Protein AF-A0A9X5XKS8-F1 (afdb_monomer_lite)

Structure (mmCIF, N/CA/C/O backbone):
data_AF-A0A9X5XKS8-F1
#
_entry.id   AF-A0A9X5XKS8-F1
#
loop_
_atom_site.group_PDB
_atom_site.id
_atom_site.type_symbol
_atom_site.label_atom_id
_atom_site.label_alt_id
_atom_site.label_comp_id
_atom_site.label_asym_id
_atom_site.label_entity_id
_atom_site.label_seq_id
_atom_site.pdbx_PDB_ins_code
_atom_site.Cartn_x
_atom_site.Cartn_y
_atom_site.Cartn_z
_atom_site.occupancy
_atom_site.B_iso_or_equiv
_atom_site.auth_seq_id
_atom_site.auth_comp_id
_atom_site.auth_asym_id
_atom_site.auth_atom_id
_atom_site.pdbx_PDB_model_num
ATOM 1 N N . MET A 1 1 ? -10.865 23.304 11.216 1.00 35.56 1 MET A N 1
ATOM 2 C CA . MET A 1 1 ? -9.675 22.910 10.431 1.00 35.56 1 MET A CA 1
ATOM 3 C C . MET A 1 1 ? -10.129 21.998 9.305 1.00 35.56 1 MET A C 1
ATOM 5 O O . MET A 1 1 ? -10.287 20.805 9.511 1.00 35.56 1 MET A O 1
ATOM 9 N N . THR A 1 2 ? -10.434 22.564 8.144 1.00 42.22 2 THR A N 1
ATOM 10 C CA . THR A 1 2 ? -10.758 21.813 6.927 1.00 42.22 2 THR A CA 1
ATOM 11 C C . THR A 1 2 ? -9.446 21.456 6.234 1.00 42.22 2 THR A C 1
ATOM 13 O O . THR A 1 2 ? -8.816 22.301 5.606 1.00 42.22 2 THR A O 1
ATOM 16 N N . GLY A 1 3 ? -8.978 20.221 6.417 1.00 46.28 3 GLY A N 1
ATOM 17 C CA . GLY A 1 3 ? -7.824 19.713 5.681 1.00 46.28 3 GLY A CA 1
ATOM 18 C C . GLY A 1 3 ? -8.221 19.482 4.229 1.00 46.28 3 GLY A C 1
ATOM 19 O O . GLY A 1 3 ? -8.955 18.545 3.938 1.00 46.28 3 GLY A O 1
ATOM 20 N N . VAL A 1 4 ? -7.769 20.350 3.326 1.00 52.34 4 VAL A N 1
ATOM 21 C CA . VAL A 1 4 ? -7.847 20.106 1.885 1.00 52.34 4 VAL A CA 1
ATOM 22 C C . VAL A 1 4 ? -6.884 18.962 1.582 1.00 52.34 4 VAL A C 1
ATOM 24 O O . VAL A 1 4 ? -5.669 19.157 1.613 1.00 52.34 4 VAL A O 1
ATOM 27 N N . THR A 1 5 ? -7.402 17.767 1.305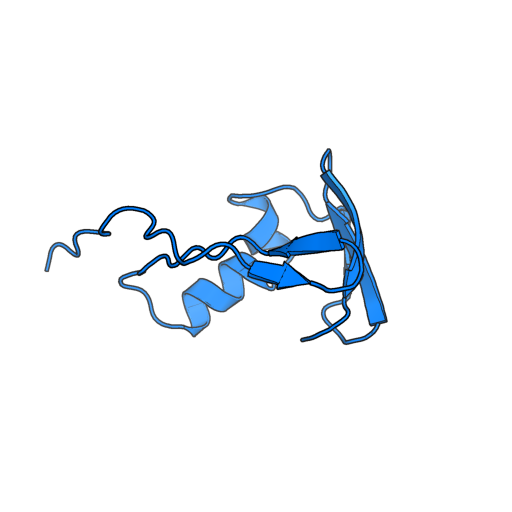 1.00 56.78 5 THR A N 1
ATOM 28 C CA . THR A 1 5 ? -6.623 16.738 0.611 1.00 56.78 5 THR A CA 1
ATOM 29 C C . THR A 1 5 ? -6.287 17.316 -0.759 1.00 56.78 5 THR A C 1
ATOM 31 O O . THR A 1 5 ? -7.143 17.399 -1.638 1.00 56.78 5 THR A O 1
ATOM 34 N N . ARG A 1 6 ? -5.061 17.819 -0.922 1.00 61.31 6 ARG A N 1
ATOM 35 C CA . ARG A 1 6 ? -4.525 18.142 -2.246 1.00 61.31 6 ARG A CA 1
ATOM 36 C C . ARG A 1 6 ? -4.562 16.841 -3.061 1.00 61.31 6 ARG A C 1
ATOM 38 O O . ARG A 1 6 ? -4.331 15.779 -2.487 1.00 61.31 6 ARG A O 1
ATOM 45 N N . GLY A 1 7 ? -4.931 16.922 -4.341 1.00 82.19 7 GLY A N 1
ATOM 46 C CA . GLY A 1 7 ? -5.067 15.751 -5.217 1.00 82.19 7 GLY A CA 1
ATOM 47 C C . GLY A 1 7 ? -3.807 14.878 -5.257 1.00 82.19 7 GLY A C 1
ATOM 48 O O . GLY A 1 7 ? -2.760 15.271 -4.752 1.00 82.19 7 GLY A O 1
ATOM 49 N N . ILE A 1 8 ? -3.918 13.689 -5.849 1.00 89.75 8 ILE A N 1
ATOM 50 C CA . ILE A 1 8 ? -2.790 12.760 -6.002 1.00 89.75 8 ILE A CA 1
ATOM 51 C C . ILE A 1 8 ? -1.656 13.478 -6.752 1.00 89.75 8 ILE A C 1
ATOM 53 O O . ILE A 1 8 ? -1.854 13.934 -7.877 1.00 89.75 8 ILE A O 1
ATOM 57 N N . GLU A 1 9 ? -0.494 13.618 -6.115 1.00 94.19 9 GLU A N 1
ATOM 58 C CA . GLU A 1 9 ? 0.697 14.217 -6.724 1.00 94.19 9 GLU A CA 1
ATOM 59 C C . GLU A 1 9 ? 1.465 13.120 -7.480 1.00 94.19 9 GLU A C 1
ATOM 61 O O . GLU A 1 9 ? 1.793 12.085 -6.898 1.00 94.19 9 GLU A O 1
ATOM 66 N N . GLU A 1 10 ? 1.755 13.331 -8.765 1.00 94.44 10 GLU A N 1
ATOM 67 C CA . GLU A 1 10 ? 2.540 12.400 -9.588 1.00 94.44 10 GLU A CA 1
ATOM 68 C C . GLU A 1 10 ? 4.028 12.779 -9.565 1.00 94.44 10 GLU A C 1
ATOM 70 O O . GLU A 1 10 ? 4.393 13.943 -9.750 1.00 94.44 10 GLU A O 1
ATOM 75 N N . GLY A 1 11 ? 4.890 11.795 -9.314 1.00 93.56 11 GLY A N 1
ATOM 76 C CA . GLY A 1 11 ? 6.344 11.930 -9.382 1.00 93.56 11 GLY A CA 1
ATOM 77 C C . GLY A 1 11 ? 6.911 11.549 -10.753 1.00 93.56 11 GLY A C 1
ATOM 78 O O . GLY A 1 11 ? 6.187 11.161 -11.668 1.00 93.56 11 GLY A O 1
ATOM 79 N N . ALA A 1 12 ? 8.236 11.640 -10.895 1.00 94.38 12 ALA A N 1
ATOM 80 C CA . ALA A 1 12 ? 8.915 11.189 -12.107 1.00 94.38 12 ALA A CA 1
ATOM 81 C C . ALA A 1 12 ? 8.718 9.677 -12.310 1.00 94.38 12 ALA A C 1
ATOM 83 O O . ALA A 1 12 ? 8.788 8.906 -11.357 1.00 94.38 12 ALA A O 1
ATOM 84 N N . THR A 1 13 ? 8.484 9.255 -13.554 1.00 96.25 13 THR A N 1
ATOM 85 C CA . THR A 1 13 ? 8.506 7.831 -13.913 1.00 96.25 13 THR A CA 1
ATOM 86 C C . THR A 1 13 ? 9.950 7.365 -14.027 1.00 96.25 13 THR A C 1
ATOM 88 O O . THR A 1 13 ? 10.737 7.966 -14.760 1.00 96.25 13 THR A O 1
ATOM 91 N N . GLU A 1 14 ? 10.291 6.276 -13.349 1.00 96.69 14 GLU A N 1
ATOM 92 C CA . GLU A 1 14 ? 11.604 5.643 -13.454 1.00 96.69 14 GLU A CA 1
ATOM 93 C C . GLU A 1 14 ? 11.496 4.386 -14.320 1.00 96.69 14 GLU A C 1
ATOM 95 O O . GLU A 1 14 ? 10.529 3.634 -14.220 1.00 96.69 14 GLU A O 1
ATOM 100 N N . THR A 1 15 ? 12.480 4.135 -15.182 1.00 97.31 15 THR A N 1
ATOM 101 C CA . THR A 1 15 ? 12.584 2.869 -15.926 1.00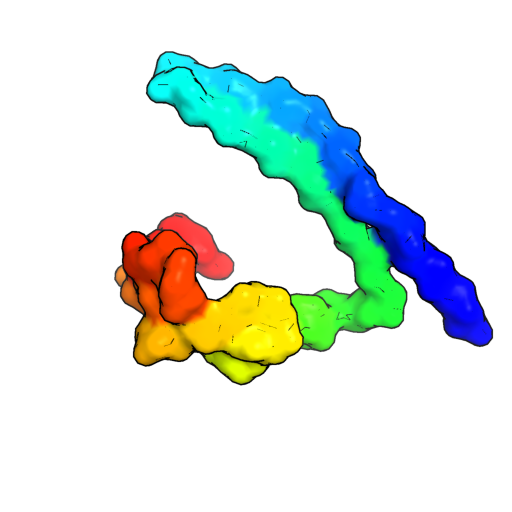 97.31 15 THR A CA 1
ATOM 102 C C . THR A 1 15 ? 13.843 2.155 -15.473 1.00 97.31 15 THR A C 1
ATOM 104 O O . THR A 1 15 ? 14.937 2.710 -15.573 1.00 97.31 15 THR A O 1
ATOM 107 N N . ARG A 1 16 ? 13.685 0.948 -14.936 1.00 94.88 16 ARG A N 1
ATOM 108 C CA . ARG A 1 16 ? 14.785 0.111 -14.451 1.00 94.88 16 ARG A CA 1
ATOM 109 C C . ARG A 1 16 ? 15.457 -0.627 -15.607 1.00 94.88 16 ARG A C 1
ATOM 111 O O . ARG A 1 16 ? 14.874 -0.789 -16.676 1.00 94.88 16 ARG A O 1
ATOM 118 N N . GLU A 1 17 ? 16.676 -1.111 -15.371 1.00 95.75 17 GLU A N 1
ATOM 119 C CA . GLU A 1 17 ? 17.460 -1.862 -16.367 1.00 95.75 17 GLU A CA 1
ATOM 120 C C . GLU A 1 17 ? 16.755 -3.140 -16.854 1.00 95.75 17 GLU A C 1
ATOM 122 O O . GLU A 1 17 ? 16.935 -3.541 -18.000 1.00 95.75 17 GLU A O 1
ATOM 127 N N . ASP A 1 18 ? 15.914 -3.751 -16.015 1.00 96.56 18 ASP A N 1
ATOM 128 C CA . ASP A 1 18 ? 15.115 -4.938 -16.350 1.00 96.56 18 ASP A CA 1
ATOM 129 C C . ASP A 1 18 ? 13.843 -4.630 -17.167 1.00 96.56 18 ASP A C 1
ATOM 131 O O . ASP A 1 18 ? 13.059 -5.532 -17.461 1.00 96.56 18 ASP A O 1
ATOM 135 N N . GLY A 1 19 ? 13.630 -3.364 -17.542 1.00 95.81 19 GLY A N 1
ATOM 136 C CA . GLY A 1 19 ? 12.452 -2.901 -18.274 1.00 95.81 19 GLY A CA 1
ATOM 137 C C . GLY A 1 19 ? 11.243 -2.578 -17.392 1.00 95.81 19 GLY A C 1
ATOM 138 O O . GLY A 1 19 ? 10.205 -2.176 -17.915 1.00 95.81 19 GLY A O 1
ATOM 139 N N . THR A 1 20 ? 11.346 -2.708 -16.066 1.00 96.25 20 THR A N 1
ATOM 140 C CA . THR A 1 20 ? 10.262 -2.329 -15.149 1.00 96.25 20 THR A CA 1
ATOM 141 C C . THR A 1 20 ? 10.095 -0.812 -15.103 1.00 96.25 20 THR A C 1
ATOM 143 O O . THR A 1 20 ? 11.041 -0.085 -14.792 1.00 96.25 20 THR A O 1
ATOM 146 N N . HIS A 1 21 ? 8.871 -0.331 -15.325 1.00 95.62 21 HIS A N 1
ATOM 147 C CA . HIS A 1 21 ? 8.506 1.068 -15.097 1.00 95.62 21 HIS A CA 1
ATOM 148 C C . HIS A 1 21 ? 7.963 1.256 -13.676 1.00 95.62 21 HIS A C 1
ATOM 150 O O . HIS A 1 21 ? 7.019 0.577 -13.270 1.00 95.62 21 HIS A O 1
ATOM 156 N N . VAL A 1 22 ? 8.540 2.189 -12.920 1.00 95.94 22 VAL A N 1
ATOM 157 C CA . VAL A 1 22 ? 8.084 2.572 -11.581 1.00 95.94 22 VAL A CA 1
ATOM 158 C C . VAL A 1 22 ? 7.349 3.904 -11.673 1.00 95.94 22 VAL A C 1
ATOM 160 O O . VAL A 1 22 ? 7.908 4.912 -12.105 1.00 95.94 22 VAL A O 1
ATOM 163 N N . LEU A 1 23 ? 6.082 3.895 -11.260 1.00 96.31 23 LEU A N 1
ATOM 164 C CA . LEU A 1 23 ? 5.236 5.081 -11.170 1.00 96.31 23 LEU A CA 1
ATOM 165 C C . LEU A 1 23 ? 5.184 5.553 -9.715 1.00 96.31 23 LEU A C 1
ATOM 167 O O . LEU A 1 23 ? 4.893 4.764 -8.815 1.00 96.31 23 LEU A O 1
ATOM 171 N N . HIS A 1 24 ? 5.452 6.837 -9.485 1.00 95.06 24 HIS A N 1
ATOM 172 C CA . HIS A 1 24 ? 5.476 7.431 -8.150 1.00 95.06 24 HIS A CA 1
ATOM 173 C C . HIS A 1 24 ? 4.223 8.280 -7.926 1.00 95.06 24 HIS A C 1
ATOM 175 O O . HIS A 1 24 ? 3.966 9.211 -8.684 1.00 95.06 24 H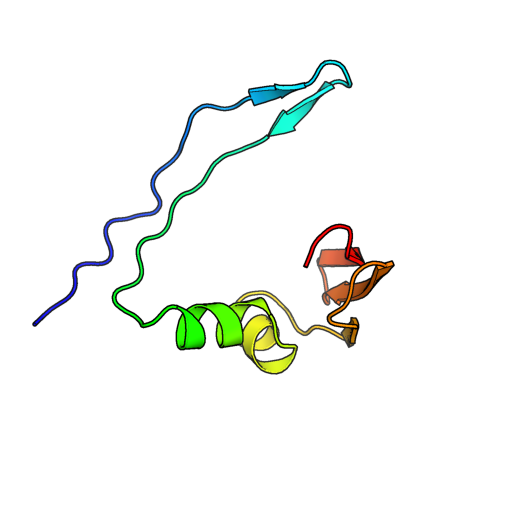IS A O 1
ATOM 181 N N . TYR A 1 25 ? 3.479 7.995 -6.855 1.00 94.06 25 TYR A N 1
ATOM 182 C CA . TYR A 1 25 ? 2.311 8.772 -6.434 1.00 94.06 25 TYR A CA 1
ATOM 183 C C . TYR A 1 25 ? 2.442 9.169 -4.962 1.00 94.06 25 TYR A C 1
ATOM 185 O O . TYR A 1 25 ? 2.784 8.334 -4.122 1.00 94.06 25 TYR A O 1
ATOM 193 N N . LEU A 1 26 ? 2.141 10.427 -4.636 1.00 94.44 26 LEU A N 1
ATOM 194 C CA . LEU A 1 26 ? 2.117 10.939 -3.268 1.00 94.44 26 LEU A CA 1
ATOM 195 C C . LEU A 1 26 ? 0.713 11.427 -2.904 1.00 94.44 26 LEU A C 1
ATOM 197 O O . LEU A 1 26 ? 0.151 12.320 -3.537 1.00 94.44 26 LEU A O 1
ATOM 201 N N . LEU A 1 27 ? 0.163 10.847 -1.836 1.00 92.62 27 LEU A N 1
ATOM 202 C CA . LEU A 1 27 ? -1.107 11.250 -1.243 1.00 92.62 27 LEU A CA 1
ATOM 203 C C . LEU A 1 27 ? -0.852 11.806 0.157 1.00 92.62 27 LEU A C 1
ATOM 205 O O . LEU A 1 27 ? -0.157 11.193 0.968 1.00 92.62 27 LEU A O 1
ATOM 209 N N . ARG A 1 28 ? -1.431 12.973 0.451 1.00 92.00 28 ARG A N 1
ATOM 210 C CA . ARG A 1 28 ? -1.313 13.632 1.757 1.00 92.00 28 ARG A CA 1
ATOM 211 C C . ARG A 1 28 ? -2.625 13.511 2.515 1.00 92.00 28 ARG A C 1
ATOM 213 O O . ARG A 1 28 ? -3.614 14.144 2.153 1.00 92.00 28 ARG A O 1
ATOM 220 N N . PHE A 1 29 ? -2.615 12.729 3.588 1.00 91.25 29 PHE A N 1
ATOM 221 C CA . PHE A 1 29 ? -3.780 12.547 4.447 1.00 91.25 29 PHE A CA 1
ATOM 222 C C . PHE A 1 29 ? -3.665 13.410 5.707 1.00 91.25 29 PHE A C 1
ATOM 224 O O . PHE A 1 29 ? -2.623 13.386 6.362 1.00 91.25 29 PHE A O 1
ATOM 231 N N . PRO A 1 30 ? -4.724 14.140 6.103 1.00 94.00 30 PRO A N 1
ATOM 232 C CA . PRO A 1 30 ? -4.776 14.840 7.384 1.00 94.00 30 PRO A CA 1
ATOM 233 C C . PRO A 1 30 ? -5.110 13.852 8.517 1.00 94.00 30 PRO A C 1
ATOM 235 O O . PRO A 1 30 ? -6.061 14.056 9.267 1.00 94.00 30 PRO A O 1
ATOM 238 N N . GLN A 1 31 ? -4.381 12.738 8.586 1.00 94.06 31 GLN A N 1
ATOM 239 C CA . GLN A 1 31 ? -4.572 11.651 9.543 1.00 94.06 31 GLN A CA 1
ATOM 240 C C . GLN A 1 31 ? -3.218 11.259 10.149 1.00 94.06 31 GLN A C 1
ATOM 242 O O . GLN A 1 31 ? -2.203 11.354 9.456 1.00 94.06 31 GLN A O 1
ATOM 247 N N . PRO A 1 32 ? -3.185 10.806 11.414 1.00 97.06 32 PRO A N 1
ATOM 248 C CA . PRO A 1 32 ? -2.005 10.171 11.988 1.00 97.06 32 PRO A CA 1
ATOM 249 C C . PRO A 1 32 ? -1.546 8.971 11.151 1.00 97.06 32 PRO A C 1
ATOM 251 O O . PRO A 1 32 ? -2.361 8.307 10.500 1.00 97.06 32 PRO A O 1
ATOM 254 N N . VAL A 1 33 ? -0.245 8.677 11.188 1.00 96.69 33 VAL A N 1
ATOM 255 C CA . VAL A 1 33 ? 0.356 7.571 10.423 1.00 96.69 33 VAL A CA 1
ATOM 256 C C . VAL A 1 33 ? -0.279 6.239 10.806 1.00 96.69 33 VAL A C 1
ATOM 258 O O . VAL A 1 33 ? -0.513 5.409 9.938 1.00 96.69 33 VAL A O 1
ATOM 261 N N . GLU A 1 34 ? -0.630 6.057 12.073 1.00 97.38 34 GLU A N 1
ATOM 262 C CA . GLU A 1 34 ? -1.227 4.838 12.615 1.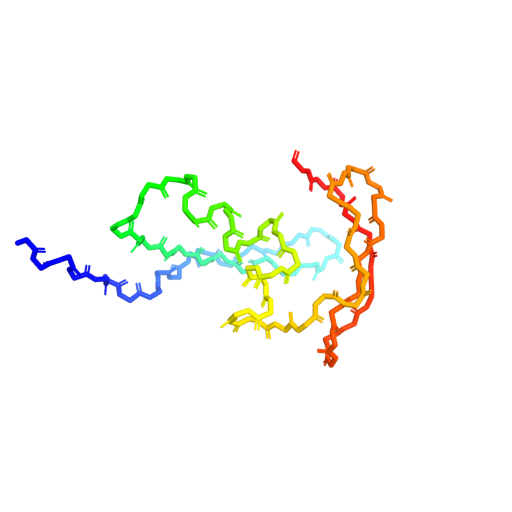00 97.38 34 GLU A CA 1
ATOM 263 C C . GLU A 1 34 ? -2.581 4.539 11.960 1.00 97.38 34 GLU A C 1
ATOM 265 O O . GLU A 1 34 ? -2.880 3.387 11.648 1.00 97.38 34 GLU A O 1
ATOM 270 N N . ASN A 1 35 ? -3.370 5.581 11.677 1.00 96.94 35 ASN A N 1
ATOM 271 C CA . ASN A 1 35 ? -4.657 5.444 10.996 1.00 96.94 35 ASN A CA 1
ATOM 272 C C . ASN A 1 35 ? -4.468 5.068 9.523 1.00 96.94 35 ASN A C 1
ATOM 274 O O . ASN A 1 35 ? -5.183 4.213 9.003 1.00 96.94 35 ASN A O 1
ATOM 278 N N . VAL A 1 36 ? -3.497 5.694 8.849 1.00 96.88 36 VAL A N 1
ATOM 279 C CA . VAL A 1 36 ? -3.173 5.371 7.451 1.00 96.88 36 VAL A CA 1
ATOM 280 C C . VAL A 1 36 ? -2.622 3.950 7.356 1.00 96.88 36 VAL A C 1
ATOM 282 O O . VAL A 1 36 ? -3.043 3.188 6.492 1.00 96.88 36 VAL A O 1
ATOM 285 N N . TRP A 1 37 ? -1.739 3.568 8.277 1.00 96.25 37 TRP A N 1
ATOM 286 C CA . TRP A 1 37 ? -1.163 2.233 8.339 1.00 96.25 37 TRP A CA 1
ATOM 287 C C . TRP A 1 37 ? -2.238 1.175 8.564 1.00 96.25 37 TRP A C 1
ATOM 289 O O . TRP A 1 37 ? -2.305 0.215 7.804 1.00 96.25 37 TRP A O 1
ATOM 299 N N . ALA A 1 38 ? -3.156 1.381 9.513 1.00 97.38 38 ALA A N 1
ATOM 300 C CA . ALA A 1 38 ? -4.280 0.470 9.718 1.00 97.38 38 ALA A CA 1
ATOM 301 C C . ALA A 1 38 ? -5.120 0.274 8.440 1.00 97.38 38 ALA A C 1
ATOM 303 O O . ALA A 1 38 ? -5.569 -0.839 8.172 1.00 97.38 38 ALA A O 1
ATOM 304 N N . ALA A 1 39 ? -5.285 1.316 7.619 1.00 97.38 39 ALA A N 1
ATOM 305 C CA . ALA A 1 39 ? -6.043 1.248 6.369 1.00 97.38 39 ALA A CA 1
ATOM 306 C C . ALA A 1 39 ? -5.334 0.487 5.228 1.00 97.38 39 ALA A C 1
ATOM 308 O O . ALA A 1 39 ? -6.005 0.014 4.311 1.00 97.38 39 ALA A O 1
ATOM 309 N N . VAL A 1 40 ? -4.003 0.368 5.250 1.00 95.31 40 VAL A N 1
ATOM 310 C CA . VAL A 1 40 ? -3.223 -0.264 4.160 1.00 95.31 40 VAL A CA 1
ATOM 311 C C . VAL A 1 40 ? -2.508 -1.552 4.572 1.00 95.31 40 VAL A C 1
ATOM 313 O O . VAL A 1 40 ? -2.090 -2.321 3.713 1.00 95.31 40 VAL A O 1
ATOM 316 N N . ALA A 1 41 ? -2.380 -1.805 5.873 1.00 96.25 41 ALA A N 1
ATOM 317 C CA . ALA A 1 41 ? -1.613 -2.908 6.445 1.00 96.25 41 ALA A CA 1
ATOM 318 C C . ALA A 1 41 ? -2.485 -3.886 7.254 1.00 96.25 41 ALA A C 1
ATOM 320 O O . ALA A 1 41 ? -1.974 -4.627 8.093 1.00 96.25 41 ALA A O 1
ATOM 321 N N . THR A 1 42 ? -3.802 -3.897 7.020 1.00 96.88 42 THR A N 1
ATOM 322 C CA . THR A 1 42 ? -4.744 -4.867 7.602 1.00 96.88 42 THR A CA 1
ATOM 323 C C . THR A 1 42 ? -5.728 -5.361 6.546 1.00 96.88 42 THR A C 1
ATOM 325 O O . THR A 1 42 ? -6.031 -4.651 5.585 1.00 96.88 42 THR A O 1
ATOM 328 N N . SER A 1 43 ? -6.259 -6.570 6.731 1.00 97.50 43 SER A N 1
ATOM 329 C CA . SER A 1 43 ? -7.307 -7.134 5.874 1.00 97.50 43 SER A CA 1
ATOM 330 C C . SER A 1 43 ? -8.558 -6.256 5.836 1.00 97.50 43 SER A C 1
ATOM 332 O O . SER A 1 43 ? -9.103 -5.989 4.765 1.00 97.50 43 SER A O 1
ATOM 334 N N . GLU A 1 44 ? -8.991 -5.780 7.001 1.00 97.94 44 GLU A N 1
ATOM 335 C CA . GLU A 1 44 ? -10.170 -4.942 7.192 1.00 97.94 44 GLU A CA 1
ATOM 336 C C . GLU A 1 44 ? -9.980 -3.574 6.535 1.00 97.94 44 GLU A C 1
ATOM 338 O O . GLU A 1 44 ? -10.872 -3.092 5.837 1.00 97.94 44 GLU A O 1
ATOM 343 N N . GLY A 1 45 ? -8.800 -2.973 6.710 1.00 97.94 45 GLY A N 1
ATOM 344 C CA . GLY A 1 45 ? -8.436 -1.707 6.086 1.00 97.94 45 GLY A CA 1
ATOM 345 C C . GLY A 1 45 ? -8.456 -1.792 4.564 1.00 97.94 45 GLY A C 1
ATOM 346 O O . GLY A 1 45 ? -9.138 -1.000 3.914 1.00 97.94 45 GLY A O 1
ATOM 347 N N . LEU A 1 46 ? -7.781 -2.796 3.996 1.00 97.75 46 LEU A N 1
ATOM 348 C CA . LEU A 1 46 ? -7.719 -3.007 2.547 1.00 97.75 46 LEU A CA 1
ATOM 349 C C . LEU A 1 46 ? -9.107 -3.249 1.940 1.00 97.75 46 LEU A C 1
ATOM 351 O O . LEU A 1 46 ? -9.425 -2.686 0.889 1.00 97.75 46 LEU A O 1
ATOM 355 N N . ALA A 1 47 ? -9.957 -4.024 2.618 1.00 97.88 47 ALA A N 1
ATOM 356 C CA . ALA A 1 47 ? -11.327 -4.280 2.178 1.00 97.88 47 ALA A CA 1
ATOM 357 C C . ALA A 1 47 ? -12.198 -3.013 2.147 1.00 97.88 47 ALA A C 1
ATOM 359 O O . ALA A 1 47 ? -13.160 -2.957 1.381 1.00 97.88 47 ALA A O 1
ATOM 360 N N . GLY A 1 48 ? -11.862 -1.998 2.947 1.00 97.31 48 GLY A N 1
ATOM 361 C CA . GLY A 1 48 ? -12.604 -0.743 3.017 1.00 97.31 48 GLY A CA 1
ATOM 362 C C . GLY A 1 48 ? -12.452 0.164 1.793 1.00 97.31 48 GLY A C 1
ATOM 363 O O . GLY A 1 48 ? -13.303 1.028 1.591 1.00 97.31 48 GLY A O 1
ATOM 364 N N . TRP A 1 49 ? -11.401 -0.001 0.978 1.00 95.19 49 TRP A N 1
ATOM 365 C CA . TRP A 1 49 ? -11.149 0.914 -0.148 1.00 95.19 49 TRP A CA 1
ATOM 366 C C . TRP A 1 49 ? -10.503 0.288 -1.391 1.00 95.19 49 TRP A C 1
ATOM 368 O O . TRP A 1 49 ? -10.707 0.814 -2.484 1.00 95.19 49 TRP A O 1
ATOM 378 N N . LEU A 1 50 ? -9.740 -0.802 -1.257 1.00 96.19 50 LEU A N 1
ATOM 379 C CA . LEU A 1 50 ? -9.015 -1.426 -2.367 1.00 96.19 50 LEU A CA 1
ATOM 380 C C . LEU A 1 50 ? -9.701 -2.712 -2.838 1.00 96.19 50 LEU A C 1
ATOM 382 O O . LEU A 1 50 ? -10.226 -2.770 -3.947 1.00 96.19 50 LEU A O 1
ATOM 386 N N . ALA A 1 51 ? -9.664 -3.754 -2.008 1.00 98.06 51 ALA A N 1
ATOM 387 C CA . ALA A 1 51 ? -10.222 -5.071 -2.296 1.00 98.06 51 ALA A CA 1
ATOM 388 C C . ALA A 1 51 ? -10.228 -5.932 -1.030 1.00 98.06 51 ALA A C 1
ATOM 390 O O . ALA A 1 51 ? -9.385 -5.769 -0.149 1.00 98.06 51 ALA A O 1
ATOM 391 N N . ALA A 1 52 ? -11.136 -6.909 -0.968 1.00 98.19 52 ALA A N 1
ATOM 392 C CA . ALA A 1 52 ? -11.095 -7.922 0.079 1.00 98.19 52 ALA A CA 1
ATOM 393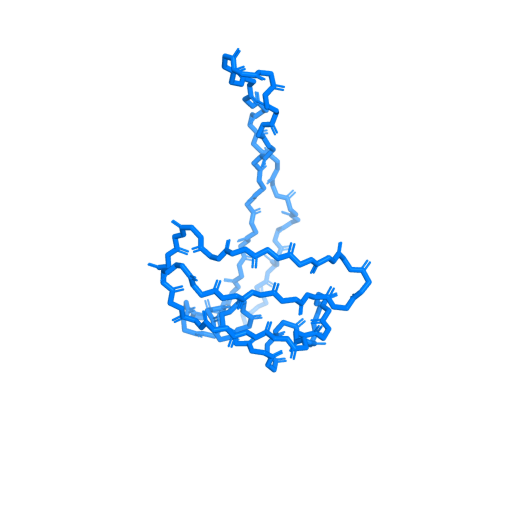 C C . ALA A 1 52 ? -9.778 -8.715 -0.001 1.00 98.19 52 ALA A C 1
ATOM 395 O O . ALA A 1 52 ? -9.483 -9.329 -1.032 1.00 98.19 52 ALA A O 1
ATOM 396 N N . ALA A 1 53 ? -9.008 -8.711 1.087 1.00 97.94 53 ALA A N 1
ATOM 397 C CA . ALA A 1 53 ? -7.812 -9.531 1.223 1.00 97.94 53 ALA A CA 1
ATOM 398 C C . ALA A 1 53 ? -8.205 -10.932 1.714 1.00 97.94 53 ALA A C 1
ATOM 400 O O . ALA A 1 53 ? -8.381 -11.161 2.906 1.00 97.94 53 ALA A O 1
ATOM 401 N N . GLU A 1 54 ? -8.390 -11.866 0.782 1.00 97.81 54 GLU A N 1
ATOM 402 C CA . GLU A 1 54 ? -8.792 -13.249 1.078 1.00 97.81 54 GLU A CA 1
ATOM 403 C C . GLU A 1 54 ? -7.688 -14.025 1.809 1.00 97.81 54 GLU A C 1
ATOM 405 O O . GLU A 1 54 ? -7.971 -14.921 2.601 1.00 97.81 54 GLU A O 1
ATOM 410 N N . VAL A 1 55 ? -6.431 -13.645 1.572 1.00 98.06 55 VAL A N 1
ATOM 411 C CA . VAL A 1 55 ? -5.257 -14.080 2.336 1.00 98.06 55 VAL A CA 1
ATOM 412 C C . VAL A 1 55 ? -4.416 -12.847 2.635 1.00 98.06 55 VAL A C 1
ATOM 414 O O . VAL A 1 55 ? -4.150 -12.058 1.726 1.00 98.06 55 VAL A O 1
ATOM 417 N N . PHE A 1 56 ? -3.974 -12.693 3.883 1.00 97.94 56 PHE A N 1
ATOM 418 C CA . PHE A 1 56 ? -3.080 -11.611 4.284 1.00 97.94 56 PHE A CA 1
ATOM 419 C C . PHE A 1 56 ? -2.194 -12.030 5.462 1.00 97.94 56 PHE A C 1
ATOM 421 O O . PHE A 1 56 ? -2.642 -12.094 6.604 1.00 97.94 56 PHE A O 1
ATOM 428 N N . GLU A 1 57 ? -0.927 -12.328 5.184 1.00 97.81 57 GLU A N 1
ATOM 429 C CA . GLU A 1 57 ? 0.081 -12.626 6.202 1.00 97.81 57 GLU A CA 1
ATOM 430 C C . GLU A 1 57 ? 1.034 -11.422 6.356 1.00 97.81 57 GLU A C 1
ATOM 432 O O . GLU A 1 57 ? 1.980 -11.322 5.577 1.00 97.81 57 GLU A O 1
ATOM 437 N N . PRO A 1 58 ? 0.834 -10.512 7.332 1.00 94.81 58 PRO A N 1
ATOM 438 C CA . PRO A 1 58 ? 1.565 -9.241 7.461 1.00 94.81 58 PRO A CA 1
ATOM 439 C C . PRO A 1 58 ? 3.002 -9.421 7.980 1.00 94.81 58 PRO A C 1
ATOM 441 O O . PRO A 1 58 ? 3.352 -9.046 9.098 1.00 94.81 58 PRO A O 1
ATOM 444 N N . ARG A 1 59 ? 3.841 -10.075 7.180 1.00 95.19 59 ARG A N 1
ATOM 445 C CA . ARG A 1 59 ? 5.260 -10.317 7.449 1.00 95.19 59 ARG A CA 1
ATOM 446 C C . ARG A 1 59 ? 6.022 -10.474 6.142 1.00 95.19 59 ARG A C 1
ATOM 448 O O . ARG A 1 59 ? 5.452 -10.886 5.134 1.00 95.19 59 ARG A O 1
ATOM 455 N N . LEU A 1 60 ? 7.331 -10.241 6.176 1.00 97.44 60 LEU A N 1
ATOM 456 C CA . LEU A 1 60 ? 8.209 -10.536 5.046 1.00 97.44 60 LEU A CA 1
ATOM 457 C C . LEU A 1 60 ? 8.053 -12.001 4.598 1.00 97.44 60 LEU A C 1
ATOM 459 O O . LEU A 1 60 ? 8.070 -12.929 5.410 1.00 97.44 60 LEU A O 1
ATOM 463 N N . GLY A 1 61 ? 7.867 -12.205 3.296 1.00 97.81 61 GLY A N 1
ATOM 464 C CA . GLY A 1 61 ? 7.577 -13.505 2.696 1.00 97.81 61 GLY A CA 1
ATOM 465 C C . GLY A 1 61 ? 6.152 -14.014 2.931 1.00 97.81 61 GLY A C 1
ATOM 466 O O . GLY A 1 61 ? 5.838 -15.123 2.502 1.00 97.81 61 GLY A O 1
ATOM 467 N N . GLY A 1 62 ? 5.291 -13.251 3.600 1.00 98.06 62 GLY A N 1
ATOM 468 C CA . GLY A 1 62 ? 3.890 -13.591 3.798 1.00 98.06 62 GLY A CA 1
ATOM 469 C C . GLY A 1 62 ? 3.098 -13.632 2.498 1.00 98.06 62 GLY A C 1
ATOM 470 O O . GLY A 1 62 ? 3.368 -12.867 1.571 1.00 98.06 62 GLY A O 1
ATOM 471 N N . ALA A 1 63 ? 2.144 -14.556 2.410 1.00 98.44 63 ALA A N 1
ATOM 472 C CA . ALA A 1 63 ? 1.222 -14.628 1.284 1.00 98.44 63 ALA A CA 1
ATOM 473 C C . ALA A 1 63 ? 0.179 -13.499 1.340 1.00 98.44 63 ALA A C 1
ATOM 475 O O . ALA A 1 63 ? -0.295 -13.119 2.413 1.00 98.44 63 ALA A O 1
ATOM 476 N N . VAL A 1 64 ? -0.215 -13.002 0.168 1.00 98.19 64 VAL A N 1
ATOM 477 C CA . VAL A 1 64 ? -1.335 -12.068 0.011 1.00 98.19 64 VAL A CA 1
ATOM 478 C C . VAL A 1 64 ? -2.179 -12.456 -1.201 1.00 98.19 64 VAL A C 1
ATOM 480 O O . VAL A 1 64 ? -1.642 -12.829 -2.242 1.00 98.19 64 VAL A O 1
ATOM 483 N N . THR A 1 65 ? -3.502 -12.399 -1.069 1.00 98.50 65 THR A N 1
ATOM 484 C CA . THR A 1 65 ? -4.456 -12.548 -2.178 1.00 98.50 65 THR A CA 1
ATOM 485 C C . THR A 1 65 ? -5.534 -11.488 -2.053 1.00 98.50 65 THR A C 1
ATOM 487 O O . THR A 1 65 ? -6.262 -11.459 -1.064 1.00 98.50 65 THR A O 1
ATOM 490 N N . LEU A 1 66 ? -5.627 -10.621 -3.058 1.00 98.06 66 LEU A N 1
ATOM 491 C CA . LEU A 1 66 ? -6.615 -9.554 -3.148 1.00 98.06 66 LEU A CA 1
ATOM 492 C C . LEU A 1 66 ? -7.651 -9.921 -4.208 1.00 98.06 66 LEU A C 1
ATOM 494 O O . LEU A 1 66 ? -7.314 -10.134 -5.380 1.00 98.06 66 LEU A O 1
ATOM 498 N N . ARG A 1 67 ? -8.921 -9.985 -3.803 1.00 98.12 67 ARG A N 1
ATOM 499 C CA . ARG A 1 67 ? -10.026 -10.382 -4.680 1.00 98.12 67 ARG A CA 1
ATOM 500 C C . ARG A 1 67 ? -10.074 -9.510 -5.933 1.00 98.12 67 ARG A C 1
ATOM 502 O O . ARG A 1 67 ? -10.166 -8.291 -5.843 1.00 98.12 67 ARG A O 1
ATOM 509 N N . GLY A 1 68 ? -10.067 -10.153 -7.100 1.00 97.44 68 GLY A N 1
ATOM 510 C CA . GLY A 1 68 ? -10.171 -9.479 -8.399 1.00 97.44 68 GLY A CA 1
ATOM 511 C C . GLY A 1 68 ? -8.902 -8.752 -8.860 1.00 97.44 68 GLY A C 1
ATOM 512 O O . GLY A 1 68 ? -8.899 -8.234 -9.971 1.00 97.44 68 GLY A O 1
ATOM 513 N N . ILE A 1 69 ? -7.836 -8.736 -8.051 1.00 97.00 69 ILE A N 1
ATOM 514 C CA . ILE A 1 69 ? -6.545 -8.116 -8.390 1.00 97.00 69 ILE A CA 1
ATOM 515 C C . ILE A 1 69 ? -5.484 -9.198 -8.617 1.00 97.00 69 ILE A C 1
ATOM 517 O O . ILE A 1 69 ? -4.804 -9.184 -9.639 1.00 97.00 69 ILE A O 1
ATOM 521 N N . GLY A 1 70 ? -5.354 -10.156 -7.694 1.00 98.06 70 GLY A N 1
ATOM 522 C CA . GLY A 1 70 ? -4.412 -11.266 -7.830 1.00 98.06 70 GLY A CA 1
ATOM 523 C C . GLY A 1 70 ? -3.778 -11.713 -6.515 1.00 98.06 70 GLY A C 1
ATOM 524 O O . GLY A 1 70 ? -4.166 -11.279 -5.429 1.00 98.06 70 GLY A O 1
ATOM 525 N N . SER A 1 71 ? -2.780 -12.588 -6.634 1.00 98.44 71 SER A N 1
ATOM 526 C CA . SER A 1 71 ? -2.052 -13.189 -5.512 1.00 98.44 71 SER A CA 1
ATOM 527 C C . SER A 1 71 ? -0.552 -12.935 -5.623 1.00 98.44 71 SER A C 1
ATOM 529 O O . SER A 1 71 ? -0.009 -12.830 -6.722 1.00 98.44 71 SER A O 1
ATOM 531 N N . GLY A 1 72 ? 0.133 -12.877 -4.483 1.00 97.69 72 GLY A N 1
ATOM 532 C CA . GLY A 1 72 ? 1.569 -12.628 -4.429 1.00 97.69 72 GLY A CA 1
ATOM 533 C C . GLY A 1 72 ? 2.182 -12.873 -3.054 1.00 97.69 72 GLY A C 1
ATOM 534 O O . GLY A 1 72 ? 1.596 -13.529 -2.186 1.00 97.69 72 GLY A O 1
ATOM 535 N N . ARG A 1 73 ? 3.394 -12.344 -2.867 1.00 98.19 73 ARG A N 1
ATOM 536 C CA . ARG A 1 73 ? 4.139 -12.394 -1.604 1.00 98.19 73 ARG A CA 1
ATOM 537 C C . ARG A 1 73 ? 4.580 -10.997 -1.198 1.00 98.19 73 ARG A C 1
ATOM 539 O O . ARG A 1 73 ? 4.987 -10.209 -2.046 1.00 98.19 73 ARG A O 1
ATOM 546 N N . ILE A 1 74 ? 4.557 -10.732 0.100 1.00 96.88 74 ILE A N 1
ATOM 547 C CA . ILE A 1 74 ? 5.092 -9.507 0.690 1.00 96.88 74 ILE A CA 1
ATOM 548 C C . ILE A 1 74 ? 6.621 -9.562 0.631 1.00 96.88 74 ILE A C 1
ATOM 550 O O . ILE A 1 74 ? 7.241 -10.454 1.212 1.00 96.88 74 ILE A O 1
ATOM 554 N N . THR A 1 75 ? 7.234 -8.620 -0.081 1.00 96.56 75 THR A N 1
ATOM 555 C CA . THR A 1 75 ? 8.695 -8.533 -0.259 1.00 96.56 75 THR A CA 1
ATOM 556 C C . THR A 1 75 ? 9.355 -7.479 0.634 1.00 96.56 75 THR A C 1
ATOM 558 O O . THR A 1 75 ? 10.577 -7.470 0.745 1.00 96.56 75 THR A O 1
ATOM 561 N N . ALA A 1 76 ? 8.560 -6.635 1.299 1.00 91.88 76 ALA A N 1
ATOM 562 C CA . ALA A 1 76 ? 8.978 -5.662 2.307 1.00 91.88 76 ALA A CA 1
ATOM 563 C C . ALA A 1 76 ? 7.811 -5.386 3.273 1.00 91.88 76 ALA A C 1
ATOM 565 O O . ALA A 1 76 ? 6.655 -5.452 2.851 1.00 91.88 76 ALA A O 1
ATOM 566 N N . TRP A 1 77 ? 8.106 -5.109 4.545 1.00 86.88 77 TRP A N 1
ATOM 567 C CA . TRP A 1 77 ? 7.122 -4.821 5.593 1.00 86.88 77 TRP A CA 1
ATOM 568 C C . TRP A 1 77 ? 7.684 -3.807 6.585 1.00 86.88 77 TRP A C 1
ATOM 570 O O . TRP A 1 77 ? 8.853 -4.006 6.991 1.00 86.88 77 TRP A O 1
#

Foldseek 3Di:
DDDPFDDWDWDDWDADPVRDIDTDTDTDDPDPPVVVCCLVQDQVNCVVPPFRFPAHDRDAQGKTAGPPPGIDGHNDD

Sequence (77 aa):
MTGVTRGIEEGATETREDGTHVLHYLLRFPQPVENVWAAVATSEGLAGWLAAAEVFEPRLGGAVTLRGIGSGRITAW

Secondary structure (DSSP, 8-state):
-----PPPEE-PPEE-TTSPEEP-EE---SS-HHHHHHHHSSHHHHHTTT--EEEE--STT-EEEETTTEEEE----

pLDDT: mean 92.33, std 1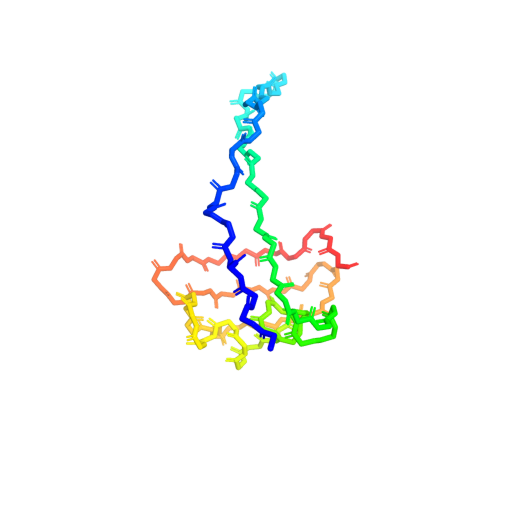3.07, range [35.56, 98.5]

Radius of gyration: 15.05 Å; chains: 1; bounding box: 30×38×31 Å